Protein AF-A0A7S2YMH2-F1 (afdb_monomer)

Nearest PDB structures (foldseek):
  1kt0-assembly1_A  TM=9.281E-01  e=4.402E-05  Homo sapiens
  8ffv-assembly1_D  TM=9.220E-01  e=4.178E-05  Homo sapiens
  1qz2-assembly1_C  TM=9.582E-01  e=8.687E-05  Homo sapiens
  1kt1-assembly1_A  TM=9.348E-01  e=9.153E-05  Saimiri boliviensis
  1p5q-assembly1_A  TM=9.425E-01  e=2.226E-04  Homo sapiens

Structure (mmCIF, N/CA/C/O backbone):
data_AF-A0A7S2YMH2-F1
#
_entry.id   AF-A0A7S2YMH2-F1
#
loop_
_atom_site.group_PDB
_atom_site.id
_atom_site.type_symbol
_atom_site.label_atom_id
_atom_site.label_alt_id
_atom_site.label_comp_id
_atom_site.label_asym_id
_atom_site.label_entity_id
_atom_site.label_seq_id
_atom_site.pdbx_PDB_ins_code
_atom_site.Cartn_x
_atom_site.Cartn_y
_atom_site.Cartn_z
_atom_site.occupancy
_atom_site.B_iso_or_equiv
_atom_site.auth_seq_id
_atom_site.auth_comp_id
_atom_site.auth_asym_id
_atom_site.auth_atom_id
_atom_site.pdbx_PDB_model_num
ATOM 1 N N . GLU A 1 1 ? -37.773 12.794 14.571 1.00 39.22 1 GLU A N 1
ATOM 2 C CA . GLU A 1 1 ? -36.734 12.018 13.864 1.00 39.22 1 GLU A CA 1
ATOM 3 C C . GLU A 1 1 ? -36.970 12.063 12.357 1.00 39.22 1 GLU A C 1
ATOM 5 O O . GLU A 1 1 ? -38.113 11.928 11.954 1.00 39.22 1 GLU A O 1
ATOM 10 N N . ALA A 1 2 ? -35.929 12.288 11.548 1.00 34.06 2 ALA A N 1
ATOM 11 C CA . ALA A 1 2 ? -35.888 11.974 10.101 1.00 34.06 2 ALA A CA 1
ATOM 12 C C . ALA A 1 2 ? -34.458 12.126 9.517 1.00 34.06 2 ALA A C 1
ATOM 14 O O . ALA A 1 2 ? -34.270 12.289 8.315 1.00 34.06 2 ALA A O 1
ATOM 15 N N . LYS A 1 3 ? -33.424 12.114 10.373 1.00 37.94 3 LYS A N 1
ATOM 16 C CA . LYS A 1 3 ? -32.010 12.089 9.977 1.00 37.94 3 LYS A CA 1
ATOM 17 C C . LYS A 1 3 ? -31.570 10.629 9.979 1.00 37.94 3 LYS A C 1
ATOM 19 O O . LYS A 1 3 ? -31.139 10.180 11.028 1.00 37.94 3 LYS A O 1
ATOM 24 N N . GLN A 1 4 ? -31.752 9.913 8.869 1.00 36.50 4 GLN A N 1
ATOM 25 C CA . GLN A 1 4 ? -31.071 8.649 8.502 1.00 36.50 4 GLN A CA 1
ATOM 26 C C . GLN A 1 4 ? -31.908 7.928 7.434 1.00 36.50 4 GLN A C 1
ATOM 28 O O . GLN A 1 4 ? -32.604 6.965 7.722 1.00 36.50 4 GLN A O 1
ATOM 33 N N . ALA A 1 5 ? -31.902 8.428 6.198 1.00 38.91 5 ALA A N 1
ATOM 34 C CA . ALA A 1 5 ? -32.434 7.669 5.056 1.00 38.91 5 ALA A CA 1
ATOM 35 C C . ALA A 1 5 ? -31.855 8.116 3.698 1.00 38.91 5 ALA A C 1
ATOM 37 O O . ALA A 1 5 ? -32.430 7.829 2.654 1.00 38.91 5 ALA A O 1
ATOM 38 N N . GLN A 1 6 ? -30.738 8.855 3.684 1.00 35.59 6 GLN A N 1
ATOM 39 C CA . GLN A 1 6 ? -30.158 9.417 2.452 1.00 35.59 6 GLN A CA 1
ATOM 40 C C . GLN A 1 6 ? -28.643 9.180 2.324 1.00 35.59 6 GLN A C 1
ATOM 42 O O . GLN A 1 6 ? -27.959 9.949 1.662 1.00 35.59 6 GLN A O 1
ATOM 47 N N . ALA A 1 7 ? -28.100 8.126 2.943 1.00 42.72 7 ALA A N 1
ATOM 48 C 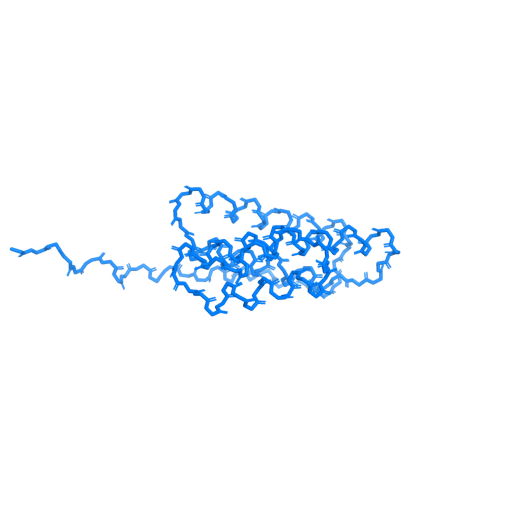CA . ALA A 1 7 ? -26.669 7.799 2.840 1.00 42.72 7 ALA A CA 1
ATOM 49 C C . ALA A 1 7 ? -26.356 6.588 1.935 1.00 42.72 7 ALA A C 1
ATOM 51 O O . ALA A 1 7 ? -25.191 6.261 1.748 1.00 42.72 7 ALA A O 1
ATOM 52 N N . GLU A 1 8 ? -27.361 5.932 1.341 1.00 39.16 8 GLU A N 1
ATOM 53 C CA . GLU A 1 8 ? -27.175 4.641 0.646 1.00 39.16 8 GLU A CA 1
ATOM 54 C C . GLU A 1 8 ? -27.439 4.677 -0.868 1.00 39.16 8 GLU A C 1
ATOM 56 O O . GLU A 1 8 ? -27.594 3.642 -1.510 1.00 39.16 8 GLU A O 1
ATOM 61 N N . LYS A 1 9 ? -27.449 5.862 -1.486 1.00 43.56 9 LYS A N 1
ATOM 62 C CA . LYS A 1 9 ? -27.489 5.993 -2.952 1.00 43.56 9 LYS A CA 1
ATOM 63 C C . LYS A 1 9 ? -26.439 6.975 -3.452 1.00 43.56 9 LYS A C 1
ATOM 65 O O . LYS A 1 9 ? -26.749 8.061 -3.919 1.00 43.56 9 LYS A O 1
ATOM 70 N N . ALA A 1 10 ? -25.191 6.544 -3.371 1.00 41.31 10 ALA A N 1
ATOM 71 C CA . ALA A 1 10 ? -24.142 6.979 -4.282 1.00 41.31 10 ALA A CA 1
ATOM 72 C C . ALA A 1 10 ? -23.336 5.738 -4.678 1.00 41.31 10 ALA A C 1
ATOM 74 O O . ALA A 1 10 ? -22.147 5.612 -4.404 1.00 41.31 10 ALA A O 1
ATOM 75 N N . GLY A 1 11 ? -24.036 4.776 -5.287 1.00 42.66 11 GLY A N 1
ATOM 76 C CA . GLY A 1 11 ? -23.405 3.927 -6.283 1.00 42.66 11 GLY A CA 1
ATOM 77 C C . GLY A 1 11 ? -23.076 4.832 -7.458 1.00 42.66 11 GLY A C 1
ATOM 78 O O . GLY A 1 11 ? -23.913 5.020 -8.330 1.00 42.66 11 GLY A O 1
ATOM 79 N N . ASN A 1 12 ? -21.908 5.461 -7.406 1.00 43.88 12 ASN A N 1
ATOM 80 C CA . ASN A 1 12 ? -21.309 6.079 -8.569 1.00 43.88 12 ASN A CA 1
ATOM 81 C C . ASN A 1 12 ? -20.011 5.330 -8.804 1.00 43.88 12 ASN A C 1
ATOM 83 O O . ASN A 1 12 ? -18.996 5.620 -8.179 1.00 43.88 12 ASN A O 1
ATOM 87 N N . GLU A 1 13 ? -20.179 4.278 -9.601 1.00 39.19 13 GLU A N 1
ATOM 88 C CA . GLU A 1 13 ? -19.229 3.834 -10.607 1.00 39.19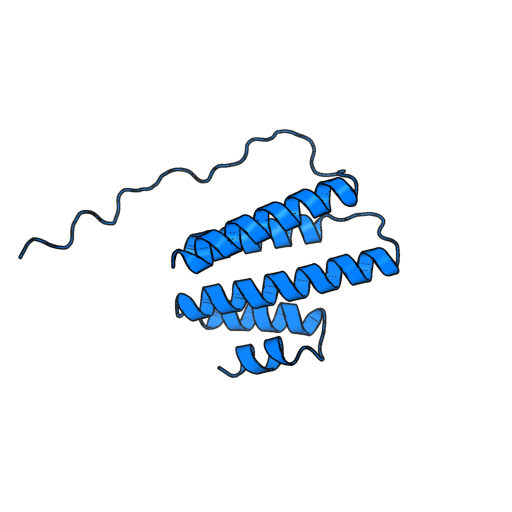 13 GLU A CA 1
ATOM 89 C C . GLU A 1 13 ? -17.821 3.649 -10.047 1.00 39.19 13 GLU A C 1
ATOM 91 O O . GLU A 1 13 ? -17.032 4.584 -9.910 1.00 39.19 13 GLU A O 1
ATOM 96 N N . ASP A 1 14 ? -17.484 2.383 -9.783 1.00 41.38 14 ASP A N 1
ATOM 97 C CA . ASP A 1 14 ? -16.171 1.906 -10.181 1.00 41.38 14 ASP A CA 1
ATOM 98 C C . ASP A 1 14 ? -15.885 2.527 -11.551 1.00 41.38 14 ASP A C 1
ATOM 100 O O . ASP A 1 14 ? -16.398 2.071 -12.570 1.00 41.38 14 ASP A O 1
ATOM 104 N N . GLU A 1 15 ? -15.102 3.606 -11.569 1.00 41.69 15 GLU A N 1
ATOM 105 C CA . GLU A 1 15 ? -14.276 3.940 -12.711 1.00 41.69 15 GLU A CA 1
ATOM 106 C C . GLU A 1 15 ? -13.344 2.729 -12.858 1.00 41.69 15 GLU A C 1
ATOM 108 O O . GLU A 1 15 ? -12.204 2.673 -12.368 1.00 41.69 15 GLU A O 1
ATOM 113 N N . GLU A 1 16 ? -13.902 1.676 -13.458 1.00 43.69 16 GLU A N 1
ATOM 114 C CA . GLU A 1 16 ? -13.267 0.962 -14.534 1.00 43.69 16 GLU A CA 1
ATOM 115 C C . GLU A 1 16 ? -12.760 2.053 -15.464 1.00 43.69 16 GLU A C 1
ATOM 117 O O . GLU A 1 16 ? -13.452 2.538 -16.355 1.00 43.69 16 GLU A O 1
ATOM 122 N N . ASP A 1 17 ? -11.548 2.504 -15.155 1.00 45.50 17 ASP A N 1
ATOM 123 C CA . ASP A 1 17 ? -10.607 3.038 -16.114 1.00 45.50 17 ASP A CA 1
ATOM 124 C C . ASP A 1 17 ? -10.536 1.966 -17.207 1.00 45.50 17 ASP A C 1
ATOM 126 O O . ASP A 1 17 ? -9.749 1.020 -17.149 1.00 45.50 17 ASP A O 1
ATOM 130 N N . ASN A 1 18 ? -11.508 2.029 -18.122 1.00 43.88 18 ASN A N 1
ATOM 131 C CA . ASN A 1 18 ? -11.647 1.207 -19.310 1.00 43.88 18 ASN A CA 1
ATOM 132 C C . ASN A 1 18 ? -10.614 1.723 -20.309 1.00 43.88 18 ASN A C 1
ATOM 134 O O . ASN A 1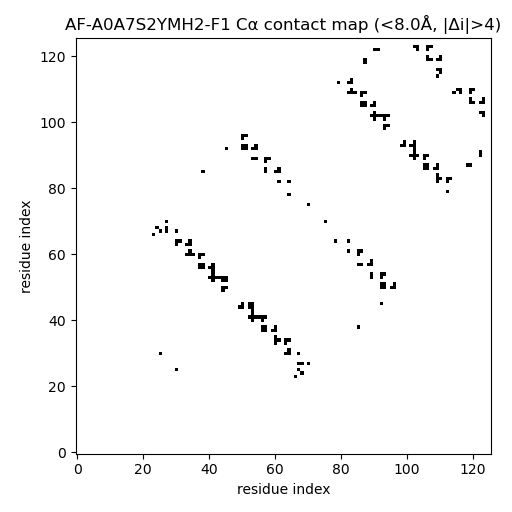 18 ? -10.923 2.136 -21.421 1.00 43.88 18 ASN A O 1
ATOM 138 N N . ASP A 1 19 ? -9.367 1.767 -19.857 1.00 42.66 19 ASP A N 1
ATOM 139 C CA . ASP A 1 19 ? -8.225 1.928 -20.712 1.00 42.66 19 ASP A CA 1
ATOM 140 C C . ASP A 1 19 ? -7.875 0.511 -21.158 1.00 42.66 19 ASP A C 1
ATOM 142 O O . ASP A 1 19 ? -7.059 -0.193 -20.554 1.00 42.66 19 ASP A O 1
ATOM 146 N N . ASP A 1 20 ? -8.543 0.074 -22.229 1.00 47.00 20 ASP A N 1
ATOM 147 C CA . ASP A 1 20 ? -8.120 -1.032 -23.095 1.00 47.00 20 ASP A CA 1
ATOM 148 C C . ASP A 1 20 ? -6.798 -0.666 -23.804 1.00 47.00 20 ASP A C 1
ATOM 150 O O . ASP A 1 20 ? -6.646 -0.699 -25.021 1.00 47.00 20 ASP A O 1
ATOM 154 N N . HIS A 1 21 ? -5.809 -0.257 -23.015 1.00 57.31 21 HIS A N 1
ATOM 155 C CA . HIS A 1 21 ? -4.410 -0.270 -23.373 1.00 57.31 21 HIS A CA 1
ATOM 156 C C . HIS A 1 21 ? -3.849 -1.534 -22.747 1.00 57.31 21 HIS A C 1
ATOM 158 O O . HIS A 1 21 ? -3.998 -1.758 -21.547 1.00 57.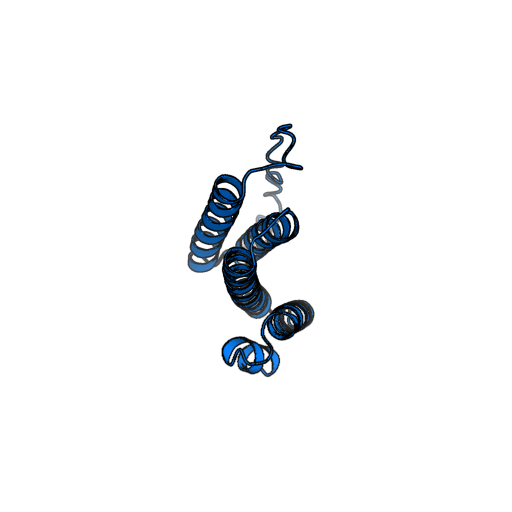31 21 HIS A O 1
ATOM 164 N N . ASP A 1 22 ? -3.193 -2.375 -23.539 1.00 57.56 22 ASP A N 1
ATOM 165 C CA . ASP A 1 22 ? -2.536 -3.591 -23.069 1.00 57.56 22 ASP A CA 1
ATOM 166 C C . ASP A 1 22 ? -1.478 -3.275 -21.982 1.00 57.56 22 ASP A C 1
ATOM 168 O O . ASP A 1 22 ? -0.280 -3.148 -22.235 1.00 57.56 22 ASP A O 1
ATOM 172 N N . THR A 1 23 ? -1.910 -3.133 -20.721 1.00 60.38 23 THR A N 1
ATOM 173 C CA . THR A 1 23 ? -1.047 -2.779 -19.580 1.00 60.38 23 THR A CA 1
ATOM 174 C C . THR A 1 23 ? -0.181 -3.953 -19.121 1.00 60.38 23 THR A C 1
ATOM 176 O O . THR A 1 23 ? 0.571 -3.847 -18.135 1.00 60.38 23 THR A O 1
ATOM 179 N N . ARG A 1 24 ? -0.255 -5.090 -19.831 1.00 64.25 24 ARG A N 1
ATOM 180 C CA . ARG A 1 24 ? 0.573 -6.272 -19.578 1.00 64.25 24 ARG A CA 1
ATOM 181 C C . ARG A 1 24 ? 2.054 -5.933 -19.729 1.00 64.25 24 ARG A C 1
ATOM 183 O O . ARG A 1 24 ? 2.852 -6.407 -18.926 1.00 64.25 24 ARG A O 1
ATOM 190 N N . ARG A 1 25 ? 2.424 -5.039 -20.657 1.00 66.44 25 ARG A N 1
ATOM 191 C CA . ARG A 1 25 ? 3.819 -4.623 -20.892 1.00 66.44 25 ARG A CA 1
ATOM 192 C C . ARG A 1 25 ? 3.996 -3.104 -20.893 1.00 66.44 25 ARG A C 1
ATOM 194 O O . ARG A 1 25 ? 4.281 -2.492 -21.915 1.00 66.44 25 ARG A O 1
ATOM 201 N N . LEU A 1 26 ? 3.877 -2.498 -19.712 1.00 79.00 26 LEU A N 1
ATOM 202 C CA . LEU A 1 26 ? 4.286 -1.108 -19.492 1.00 79.00 26 LEU A CA 1
ATOM 203 C C . LEU A 1 26 ? 5.757 -1.031 -19.046 1.00 79.00 26 LEU A C 1
ATOM 205 O O . LEU A 1 26 ? 6.144 -1.797 -18.156 1.00 79.00 26 LEU A O 1
ATOM 209 N N . PRO A 1 27 ? 6.556 -0.084 -19.581 1.00 84.81 27 PRO A N 1
ATOM 210 C CA . PRO A 1 27 ? 7.906 0.191 -19.089 1.00 84.81 27 PRO A CA 1
ATOM 211 C C . PRO A 1 27 ? 7.912 0.540 -17.594 1.00 84.81 27 PRO A C 1
ATOM 213 O O . PRO A 1 27 ? 6.975 1.195 -17.125 1.00 84.81 27 PRO A O 1
ATOM 216 N N . LYS A 1 28 ? 8.991 0.192 -16.863 1.00 85.62 28 LYS A N 1
ATOM 217 C CA . LYS A 1 28 ? 9.143 0.478 -15.416 1.00 85.62 28 LYS A CA 1
ATOM 218 C C . LYS A 1 28 ? 8.743 1.915 -15.086 1.00 85.62 28 LYS A C 1
ATOM 220 O O . LYS A 1 28 ? 7.894 2.126 -14.229 1.00 85.62 28 LYS A O 1
ATOM 225 N N . LYS A 1 29 ? 9.305 2.892 -15.807 1.00 86.81 29 LYS A N 1
ATOM 226 C CA . LYS A 1 29 ? 9.051 4.320 -15.573 1.00 86.81 29 LYS A CA 1
ATOM 227 C C . LYS A 1 29 ? 7.558 4.655 -15.623 1.00 86.81 29 LYS A C 1
ATOM 229 O O . LYS A 1 29 ? 7.027 5.170 -14.649 1.00 86.81 29 LYS A O 1
ATOM 234 N N . ARG A 1 30 ? 6.866 4.281 -16.706 1.00 87.31 30 ARG A N 1
ATOM 235 C CA . ARG A 1 30 ? 5.423 4.530 -16.863 1.00 87.31 30 ARG A CA 1
ATOM 236 C C . ARG A 1 30 ? 4.596 3.825 -15.794 1.00 87.31 30 ARG A C 1
ATOM 238 O O . ARG A 1 30 ? 3.673 4.407 -15.237 1.00 87.31 30 ARG A O 1
ATOM 245 N N . ARG A 1 31 ? 4.932 2.572 -15.483 1.00 88.31 31 ARG A N 1
ATOM 246 C CA . ARG A 1 31 ? 4.230 1.805 -14.451 1.00 88.31 31 ARG A CA 1
ATOM 247 C C . ARG A 1 31 ? 4.426 2.427 -13.065 1.00 88.31 31 ARG A C 1
ATOM 249 O O . ARG A 1 31 ? 3.469 2.503 -12.304 1.00 88.31 31 ARG A O 1
ATOM 256 N N . MET A 1 32 ? 5.628 2.914 -12.761 1.00 88.94 32 MET A N 1
ATOM 257 C CA . MET A 1 32 ? 5.926 3.600 -11.506 1.00 88.94 32 MET A CA 1
ATOM 258 C C . MET A 1 32 ? 5.199 4.946 -11.400 1.00 88.94 32 MET A C 1
ATOM 260 O O . MET A 1 32 ? 4.670 5.249 -10.337 1.00 88.94 32 MET A O 1
ATOM 264 N N . GLU A 1 33 ? 5.078 5.708 -12.492 1.00 90.12 33 GLU A N 1
ATOM 265 C CA . GLU A 1 33 ? 4.252 6.928 -12.525 1.00 90.12 33 GLU A CA 1
ATOM 266 C C . GLU A 1 33 ? 2.790 6.625 -12.150 1.00 90.12 33 GLU A C 1
ATOM 268 O O . GLU A 1 33 ? 2.207 7.325 -11.325 1.00 90.12 33 GLU A O 1
ATOM 273 N N . ILE A 1 34 ? 2.213 5.536 -12.673 1.00 90.69 34 ILE A N 1
ATOM 274 C CA . ILE A 1 34 ? 0.845 5.107 -12.329 1.00 90.69 34 ILE A CA 1
ATOM 275 C C . ILE A 1 34 ? 0.739 4.714 -10.849 1.00 90.69 34 ILE A C 1
ATOM 277 O O . ILE A 1 34 ? -0.234 5.065 -10.179 1.00 90.69 34 ILE A O 1
ATOM 281 N N . VAL A 1 35 ? 1.732 3.991 -10.322 1.00 92.38 35 VAL A N 1
ATOM 282 C CA . VAL A 1 35 ? 1.790 3.625 -8.897 1.00 92.38 35 VAL A CA 1
ATOM 283 C C . VAL A 1 35 ? 1.835 4.878 -8.023 1.00 92.38 35 VAL A C 1
ATOM 285 O O . VAL A 1 35 ? 1.094 4.963 -7.043 1.00 92.38 35 VAL A O 1
ATOM 288 N N . MET A 1 36 ? 2.680 5.851 -8.374 1.00 92.50 36 MET A N 1
ATOM 289 C CA . MET A 1 36 ? 2.804 7.109 -7.637 1.00 92.50 36 MET A CA 1
ATOM 290 C C . MET A 1 36 ? 1.509 7.917 -7.691 1.00 92.50 36 MET A C 1
ATOM 292 O O . MET A 1 36 ? 1.020 8.305 -6.635 1.00 92.50 36 MET A O 1
ATOM 296 N N . LYS A 1 37 ? 0.894 8.059 -8.869 1.00 93.56 37 LYS A N 1
ATOM 297 C CA . LYS A 1 37 ? -0.382 8.767 -9.024 1.00 93.56 37 LYS A CA 1
ATOM 298 C C . LYS A 1 37 ? -1.482 8.157 -8.148 1.00 93.56 37 LYS A C 1
ATOM 300 O O . LYS A 1 37 ? -2.117 8.863 -7.374 1.00 93.56 37 LYS A O 1
ATOM 305 N N . ASN A 1 38 ? -1.650 6.831 -8.183 1.00 92.56 38 ASN A N 1
ATOM 306 C CA . ASN A 1 38 ? -2.636 6.149 -7.334 1.00 92.56 38 ASN A CA 1
ATOM 307 C C . ASN A 1 38 ? -2.330 6.311 -5.836 1.00 92.56 38 ASN A C 1
ATOM 309 O O . ASN A 1 38 ? -3.249 6.431 -5.029 1.00 92.56 38 ASN A O 1
ATOM 313 N N . LYS A 1 39 ? -1.048 6.311 -5.446 1.00 92.75 39 LYS A N 1
ATOM 314 C CA . LYS A 1 39 ? -0.629 6.563 -4.060 1.00 92.75 39 LYS A CA 1
ATOM 315 C C . LYS A 1 39 ? -0.974 7.987 -3.621 1.00 92.75 39 LYS A C 1
ATOM 317 O O . LYS A 1 39 ? -1.418 8.171 -2.493 1.00 92.75 39 LYS A O 1
ATOM 322 N N . GLU A 1 40 ? -0.734 8.979 -4.470 1.00 94.94 40 GLU A N 1
ATOM 323 C CA . GLU A 1 40 ? -1.041 10.383 -4.188 1.00 94.94 40 GLU A CA 1
ATOM 324 C C . GLU A 1 40 ? -2.549 10.598 -4.061 1.00 94.94 40 GLU A C 1
ATOM 326 O O . GLU A 1 40 ? -2.993 11.116 -3.041 1.00 94.94 40 GLU A O 1
ATOM 331 N N . GLU A 1 41 ? -3.343 10.084 -5.003 1.00 93.81 41 GLU A N 1
ATOM 332 C CA . GLU A 1 41 ? -4.811 10.098 -4.920 1.00 93.81 41 GLU A CA 1
ATOM 333 C C . GLU A 1 41 ? -5.318 9.417 -3.639 1.00 93.81 41 GLU A C 1
ATOM 335 O O . GLU A 1 41 ? -6.191 9.940 -2.947 1.00 93.81 41 GLU A O 1
ATOM 340 N N . ALA A 1 42 ? -4.742 8.266 -3.275 1.00 93.06 42 ALA A N 1
ATOM 341 C CA . ALA A 1 42 ? -5.089 7.570 -2.041 1.00 93.06 42 ALA A CA 1
ATOM 342 C C . ALA A 1 42 ? -4.735 8.382 -0.784 1.00 93.06 42 ALA A C 1
ATOM 344 O O . ALA A 1 42 ? -5.475 8.336 0.199 1.00 93.06 42 ALA A O 1
ATOM 345 N N . ASN A 1 43 ? -3.621 9.122 -0.797 1.00 93.69 43 ASN A N 1
ATOM 346 C CA . ASN A 1 43 ? -3.236 9.991 0.313 1.00 93.69 43 ASN A CA 1
ATOM 347 C C . ASN A 1 43 ? -4.227 11.148 0.485 1.00 93.69 43 ASN A C 1
ATOM 349 O O . ASN A 1 43 ? -4.577 11.459 1.621 1.00 93.69 43 ASN A O 1
ATOM 353 N N . GLU A 1 44 ? -4.677 11.769 -0.607 1.00 95.88 44 GLU A N 1
ATOM 354 C CA . GLU A 1 44 ? -5.670 12.850 -0.548 1.00 95.88 44 GLU A CA 1
ATOM 355 C C . GLU A 1 44 ? -7.006 12.326 -0.009 1.00 95.88 44 GLU A C 1
ATOM 357 O O . GLU A 1 44 ? -7.501 12.829 0.997 1.00 95.88 44 GLU A O 1
ATOM 362 N N . LEU A 1 45 ? -7.499 11.202 -0.544 1.00 93.69 45 LEU A N 1
ATOM 363 C CA . LEU A 1 45 ? -8.703 10.537 -0.031 1.00 93.69 45 LEU A CA 1
ATOM 364 C C . LEU A 1 45 ? -8.582 10.167 1.453 1.00 93.69 45 LEU A C 1
ATOM 366 O O . LEU A 1 45 ? -9.551 10.268 2.205 1.00 93.69 45 LEU A O 1
ATOM 370 N N . PHE A 1 46 ? -7.397 9.738 1.895 1.00 92.94 46 PHE A N 1
ATOM 371 C CA . PHE A 1 46 ? -7.151 9.419 3.298 1.00 92.94 46 PHE A CA 1
ATOM 372 C C . PHE A 1 46 ? -7.216 10.669 4.189 1.00 92.94 46 PHE A C 1
ATOM 374 O O . PHE A 1 46 ? -7.771 10.603 5.288 1.00 92.94 46 PHE A O 1
ATOM 381 N N . LYS A 1 47 ? -6.658 11.800 3.736 1.00 94.12 47 LYS A N 1
ATOM 382 C CA . LYS A 1 47 ? -6.717 13.082 4.460 1.00 94.12 47 LYS A CA 1
ATOM 383 C C . LYS A 1 47 ? -8.148 13.601 4.573 1.00 94.12 47 LYS A C 1
ATOM 385 O O . LYS A 1 47 ? -8.518 14.080 5.640 1.00 94.12 47 LYS A O 1
ATOM 390 N N . ASP A 1 48 ? -8.952 13.404 3.532 1.00 94.19 48 ASP A N 1
ATOM 391 C CA . ASP A 1 48 ? -10.373 13.771 3.500 1.00 94.19 48 ASP A CA 1
ATOM 392 C C . ASP A 1 48 ? -11.257 12.856 4.372 1.00 94.19 48 ASP A C 1
ATOM 394 O O . ASP A 1 48 ? -12.474 13.024 4.443 1.00 94.19 48 ASP A O 1
ATOM 398 N N . GLY A 1 49 ? -10.663 11.867 5.050 1.00 92.75 49 GLY A N 1
ATOM 399 C CA . GLY A 1 49 ? -11.373 10.904 5.893 1.00 92.75 49 GLY A CA 1
ATOM 400 C C . GLY A 1 49 ? -12.064 9.794 5.103 1.00 92.75 49 GLY A C 1
ATOM 401 O O . GLY A 1 49 ? -12.743 8.948 5.685 1.00 92.75 49 GLY A O 1
ATOM 402 N N . ASN A 1 50 ? -11.872 9.747 3.784 1.00 94.56 50 ASN A N 1
ATOM 403 C CA . ASN A 1 50 ? -12.492 8.763 2.917 1.00 94.56 50 ASN A CA 1
ATOM 404 C C . ASN A 1 50 ? -11.664 7.467 2.824 1.00 94.56 50 ASN A C 1
ATOM 406 O O . ASN A 1 50 ? -11.132 7.083 1.776 1.00 94.56 50 ASN A O 1
ATOM 410 N N . TYR A 1 51 ? -11.551 6.772 3.957 1.00 93.12 51 TYR A N 1
ATOM 411 C CA . TYR A 1 51 ? -10.647 5.629 4.133 1.00 93.12 51 TYR A CA 1
ATOM 412 C C . TYR A 1 51 ? -10.959 4.434 3.223 1.00 93.12 51 TYR A C 1
ATOM 414 O O . TYR A 1 51 ? -10.042 3.725 2.808 1.00 93.12 51 TYR A O 1
ATOM 422 N N . LYS A 1 52 ? -12.233 4.223 2.866 1.00 92.94 52 LYS A N 1
ATOM 423 C CA . LYS A 1 52 ? -12.654 3.121 1.986 1.00 92.94 52 LYS A CA 1
ATOM 424 C C . LYS A 1 52 ? -12.111 3.293 0.569 1.00 92.94 52 LYS A C 1
ATOM 426 O O . LYS A 1 52 ? -11.546 2.358 0.003 1.00 92.94 52 LYS A O 1
ATOM 431 N N . PHE A 1 53 ? -12.242 4.494 0.013 1.00 92.25 53 PHE A N 1
ATOM 432 C CA . PHE A 1 53 ? -11.740 4.793 -1.327 1.00 92.25 53 PHE A CA 1
ATOM 433 C C . PHE A 1 53 ? -10.213 4.910 -1.332 1.00 92.25 53 PHE A C 1
ATOM 435 O O . PHE A 1 53 ? -9.574 4.437 -2.272 1.00 92.25 53 PHE A O 1
ATOM 442 N N . ALA A 1 54 ? -9.614 5.432 -0.254 1.00 92.62 54 ALA A N 1
ATOM 443 C CA . ALA A 1 54 ? -8.164 5.401 -0.071 1.00 92.62 54 ALA A CA 1
ATOM 444 C C . ALA A 1 54 ? -7.623 3.959 -0.121 1.00 92.62 54 ALA A C 1
ATOM 446 O O . ALA A 1 54 ? -6.699 3.670 -0.881 1.00 92.62 54 ALA A O 1
ATOM 447 N N . ALA A 1 55 ? -8.243 3.028 0.615 1.00 92.94 55 ALA A N 1
ATOM 448 C CA . ALA A 1 55 ? -7.864 1.615 0.608 1.00 92.94 55 ALA A CA 1
ATOM 449 C C . ALA A 1 55 ? -7.974 0.978 -0.791 1.00 92.94 55 ALA A C 1
ATOM 451 O O . ALA A 1 55 ? -7.069 0.255 -1.220 1.00 92.94 55 ALA A O 1
ATOM 452 N N . ALA A 1 56 ? -9.037 1.289 -1.539 1.00 93.50 56 ALA A N 1
ATOM 453 C CA . ALA A 1 56 ? -9.204 0.814 -2.912 1.00 93.50 56 ALA A CA 1
ATOM 454 C C . ALA A 1 56 ? -8.078 1.315 -3.837 1.00 93.50 56 ALA A C 1
ATOM 456 O O . ALA A 1 56 ? -7.494 0.529 -4.586 1.00 93.50 56 ALA A O 1
ATOM 457 N N . ARG A 1 57 ? -7.708 2.599 -3.747 1.00 93.56 57 ARG A N 1
ATOM 458 C CA . ARG A 1 57 ? -6.624 3.191 -4.553 1.00 93.56 57 ARG A CA 1
ATOM 459 C C . ARG A 1 57 ? -5.245 2.638 -4.178 1.00 93.56 57 ARG A C 1
ATOM 461 O O . ARG A 1 57 ? -4.473 2.294 -5.073 1.00 93.56 57 ARG A O 1
ATOM 468 N N . TYR A 1 58 ? -4.953 2.434 -2.889 1.00 93.50 58 TYR A N 1
ATOM 469 C CA . TYR A 1 58 ? -3.726 1.738 -2.470 1.00 93.50 58 TYR A CA 1
ATOM 470 C C . TYR A 1 58 ? -3.660 0.302 -3.004 1.00 93.50 58 TYR A C 1
ATOM 472 O O . TYR A 1 58 ? -2.602 -0.140 -3.452 1.00 93.50 58 TYR A O 1
ATOM 480 N N . THR A 1 59 ? -4.789 -0.410 -3.013 1.00 92.75 59 THR A N 1
ATOM 481 C CA . THR A 1 59 ? -4.872 -1.771 -3.562 1.00 92.75 59 THR A CA 1
ATOM 482 C C . THR A 1 59 ? -4.620 -1.778 -5.072 1.00 92.75 59 THR A C 1
ATOM 484 O O . THR A 1 59 ? -3.844 -2.602 -5.559 1.00 92.75 59 THR A O 1
ATOM 487 N N . LYS A 1 60 ? -5.183 -0.812 -5.819 1.00 92.88 60 LYS A N 1
ATOM 488 C CA . LYS A 1 60 ? -4.874 -0.620 -7.249 1.00 92.88 60 LYS A CA 1
ATOM 489 C C . LYS A 1 60 ? -3.373 -0.378 -7.462 1.00 92.88 60 LYS A C 1
ATOM 491 O O . LYS A 1 60 ? -2.758 -1.057 -8.287 1.00 92.88 60 LYS A O 1
ATOM 496 N N . ALA A 1 61 ? -2.753 0.507 -6.675 1.00 92.38 61 ALA A N 1
ATOM 497 C CA . ALA A 1 61 ? -1.312 0.770 -6.741 1.00 92.38 61 ALA A CA 1
ATOM 498 C C . ALA A 1 61 ? -0.470 -0.501 -6.497 1.00 92.38 61 ALA A C 1
ATOM 500 O O . ALA A 1 61 ? 0.450 -0.790 -7.264 1.00 92.38 61 ALA A O 1
ATOM 501 N N . LEU A 1 62 ?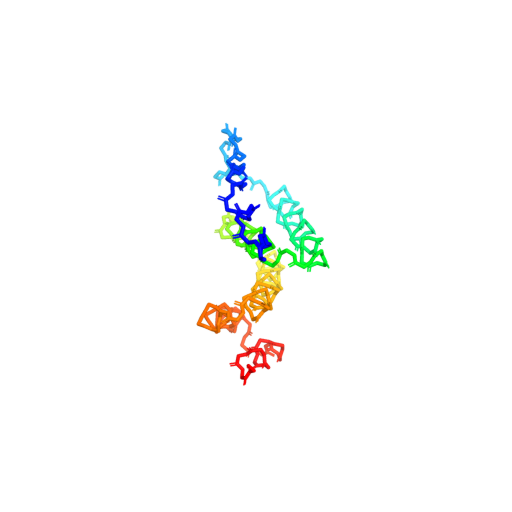 -0.819 -1.306 -5.486 1.00 92.00 62 LEU A N 1
ATOM 502 C CA . LEU A 1 62 ? -0.175 -2.599 -5.217 1.00 92.00 62 LEU A CA 1
ATOM 503 C C . LEU A 1 62 ? -0.329 -3.581 -6.387 1.00 92.00 62 LEU A C 1
ATOM 505 O O . LEU A 1 62 ? 0.633 -4.264 -6.746 1.00 92.00 62 LEU A O 1
ATOM 509 N N . GLY A 1 63 ? -1.497 -3.602 -7.031 1.00 90.44 63 GLY A N 1
ATOM 510 C CA . GLY A 1 63 ? -1.739 -4.385 -8.242 1.00 90.44 63 GLY A CA 1
ATOM 511 C C . GLY A 1 63 ? -0.800 -4.004 -9.390 1.00 90.44 63 GLY A C 1
ATOM 512 O O . GLY A 1 63 ? -0.257 -4.882 -10.061 1.00 90.44 63 GLY A O 1
ATOM 513 N N . HIS A 1 64 ? -0.526 -2.710 -9.590 1.00 89.31 64 HIS A N 1
ATOM 514 C CA . HIS A 1 64 ? 0.486 -2.269 -10.557 1.00 89.31 64 HIS A CA 1
ATOM 515 C C . HIS A 1 64 ? 1.902 -2.679 -10.134 1.00 89.31 64 HIS A C 1
ATOM 517 O O . HIS A 1 64 ? 2.676 -3.113 -10.988 1.00 89.31 64 HIS A O 1
ATOM 523 N N . CYS A 1 65 ? 2.220 -2.651 -8.836 1.00 87.75 65 CYS A N 1
ATOM 524 C CA . CYS A 1 65 ? 3.495 -3.146 -8.312 1.00 87.75 65 CYS A CA 1
ATOM 525 C C . CYS A 1 65 ? 3.718 -4.656 -8.517 1.00 87.75 65 CYS A C 1
ATOM 527 O O . CYS A 1 65 ? 4.862 -5.112 -8.552 1.00 87.75 65 CYS A O 1
ATOM 529 N N . GLY A 1 66 ? 2.655 -5.452 -8.645 1.00 85.88 66 GLY A N 1
ATOM 530 C CA . GLY A 1 66 ? 2.740 -6.882 -8.965 1.00 85.88 66 GLY A CA 1
ATOM 531 C C . GLY A 1 66 ? 3.034 -7.181 -10.439 1.00 85.88 66 GLY A C 1
ATOM 532 O O . GLY A 1 66 ? 3.412 -8.298 -10.768 1.00 85.88 66 GLY A O 1
ATOM 533 N N . LYS A 1 67 ? 2.875 -6.191 -11.324 1.00 86.62 67 LYS A N 1
ATOM 534 C CA . LYS A 1 67 ? 2.979 -6.348 -12.783 1.00 86.62 67 LYS A CA 1
ATOM 535 C C . LYS A 1 67 ? 4.296 -5.818 -13.369 1.00 86.62 67 LYS A C 1
ATOM 537 O O . LYS A 1 67 ? 4.425 -5.729 -14.590 1.00 86.62 67 LYS A O 1
ATOM 542 N N . PHE A 1 68 ? 5.246 -5.391 -12.536 1.00 84.69 68 PHE A N 1
ATOM 543 C CA . PHE A 1 68 ? 6.589 -5.086 -13.026 1.00 84.69 68 PHE A CA 1
ATOM 544 C C . PHE A 1 68 ? 7.247 -6.371 -13.542 1.00 84.69 68 PHE A C 1
ATOM 546 O O . PHE A 1 68 ? 7.170 -7.411 -12.894 1.00 84.69 68 PHE A O 1
ATOM 553 N N . ILE A 1 69 ? 7.869 -6.280 -14.713 1.00 78.75 69 ILE A N 1
ATOM 554 C CA . ILE A 1 69 ? 8.604 -7.364 -15.369 1.00 78.75 69 ILE A CA 1
ATOM 555 C C . ILE A 1 69 ? 10.038 -6.895 -15.603 1.00 78.75 69 ILE A C 1
ATOM 557 O O . ILE A 1 69 ? 10.252 -5.690 -15.747 1.00 78.75 69 ILE A O 1
ATOM 561 N N . ASP A 1 70 ? 10.986 -7.833 -15.633 1.00 78.50 70 ASP A N 1
ATOM 562 C CA . ASP A 1 70 ? 12.389 -7.583 -15.994 1.00 78.50 70 ASP A CA 1
ATOM 56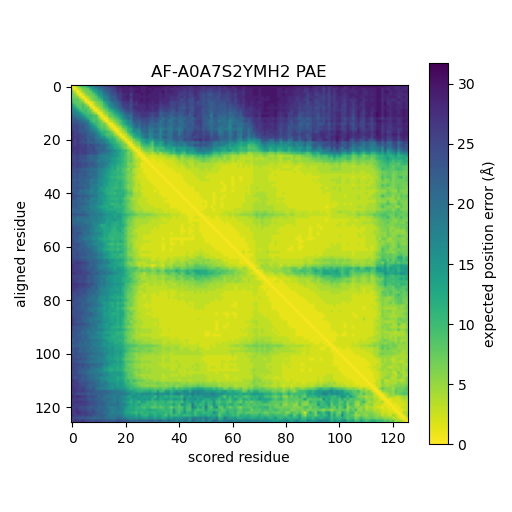3 C C . ASP A 1 70 ? 13.039 -6.432 -15.195 1.00 78.50 70 ASP A C 1
ATOM 565 O O . ASP A 1 70 ? 13.566 -5.473 -15.759 1.00 78.50 70 ASP A O 1
ATOM 569 N N . LEU A 1 71 ? 12.968 -6.504 -13.860 1.00 82.69 71 LEU A N 1
ATOM 570 C CA . LEU A 1 71 ? 13.589 -5.522 -12.965 1.00 82.69 71 LEU A CA 1
ATOM 571 C C . LEU A 1 71 ? 15.059 -5.866 -12.703 1.00 82.69 71 LEU A C 1
ATOM 573 O O . LEU A 1 71 ? 15.399 -7.022 -12.450 1.0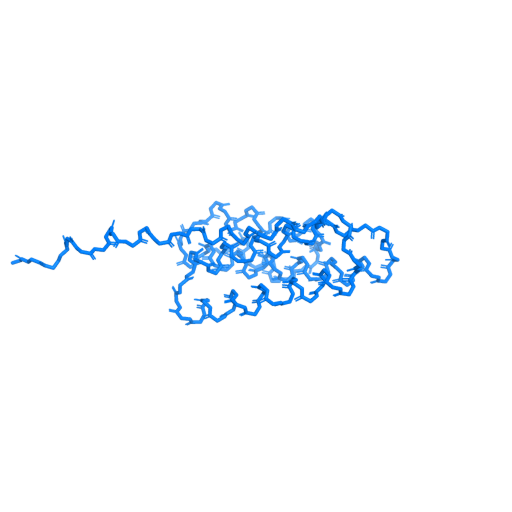0 82.69 71 LEU A O 1
ATOM 577 N N . SER A 1 72 ? 15.922 -4.848 -12.710 1.00 87.44 72 SER A N 1
ATOM 578 C CA . SER A 1 72 ? 17.271 -4.973 -12.153 1.00 87.44 72 SER A CA 1
ATOM 579 C C . SER A 1 72 ? 17.212 -5.133 -10.621 1.00 87.44 72 SER A C 1
ATOM 581 O O . SER A 1 72 ? 16.183 -4.812 -10.020 1.00 87.44 72 SER A O 1
ATOM 583 N N . PRO A 1 73 ? 18.279 -5.614 -9.957 1.00 86.00 73 PRO A N 1
ATOM 584 C CA . PRO A 1 73 ? 18.315 -5.719 -8.496 1.00 86.00 73 PRO A CA 1
ATOM 585 C C . PRO A 1 73 ? 17.999 -4.392 -7.784 1.00 86.00 73 PRO A C 1
ATOM 587 O O . PRO A 1 73 ? 17.176 -4.379 -6.870 1.00 86.00 73 PRO A O 1
ATOM 590 N N . ASP A 1 74 ? 18.567 -3.277 -8.254 1.00 85.50 74 ASP A N 1
ATOM 591 C CA . ASP A 1 74 ? 18.288 -1.935 -7.726 1.00 85.50 74 ASP A CA 1
ATOM 592 C C . ASP A 1 74 ? 16.816 -1.533 -7.925 1.00 85.50 74 ASP A C 1
ATOM 594 O O . ASP A 1 74 ? 16.151 -1.034 -7.014 1.00 85.50 74 ASP A O 1
ATOM 598 N N . ASP A 1 75 ? 16.256 -1.814 -9.106 1.00 86.69 75 ASP A N 1
ATOM 599 C CA . ASP A 1 75 ? 14.851 -1.517 -9.397 1.00 86.69 75 ASP A CA 1
ATOM 600 C C . ASP A 1 75 ? 13.891 -2.381 -8.567 1.00 86.69 75 ASP A C 1
ATOM 602 O O . ASP A 1 75 ? 12.797 -1.940 -8.202 1.00 86.69 75 ASP A O 1
ATOM 606 N N . GLN A 1 76 ? 14.284 -3.621 -8.278 1.00 87.12 76 GLN A N 1
ATOM 607 C CA . GLN A 1 76 ? 13.532 -4.542 -7.440 1.00 87.12 76 GLN A CA 1
ATOM 608 C C . GLN A 1 76 ? 13.477 -4.043 -5.994 1.00 87.12 76 GLN A C 1
ATOM 610 O O . GLN A 1 76 ? 12.415 -4.131 -5.369 1.00 87.12 76 GLN A O 1
ATOM 615 N N . GLU A 1 77 ? 14.573 -3.490 -5.473 1.00 88.31 77 GLU A N 1
ATOM 616 C CA . GLU A 1 77 ? 14.603 -2.864 -4.150 1.00 88.31 77 GLU A CA 1
ATOM 617 C C . GLU A 1 77 ? 13.668 -1.647 -4.095 1.00 88.31 77 GLU A C 1
ATOM 619 O O . GLU A 1 77 ? 12.817 -1.564 -3.206 1.00 88.31 77 GLU A O 1
ATOM 624 N N . GLU A 1 78 ? 13.724 -0.768 -5.101 1.00 89.06 78 GLU A N 1
ATOM 625 C CA . GLU A 1 78 ? 12.847 0.406 -5.209 1.00 89.06 78 GLU A CA 1
ATOM 626 C C . GLU A 1 78 ? 11.358 0.009 -5.225 1.00 89.06 78 GLU A C 1
ATOM 628 O O . GLU A 1 78 ? 10.543 0.531 -4.455 1.00 89.06 78 GLU A O 1
ATOM 633 N N . VAL A 1 79 ? 10.987 -0.967 -6.061 1.00 90.00 79 VAL A N 1
ATOM 634 C CA . VAL A 1 79 ? 9.608 -1.474 -6.142 1.00 90.00 79 VAL A CA 1
ATOM 635 C C . VAL A 1 79 ? 9.185 -2.132 -4.827 1.00 90.00 79 VAL A C 1
ATOM 637 O O . VAL A 1 79 ? 8.035 -1.985 -4.403 1.00 90.00 79 VAL A O 1
ATOM 640 N N . THR A 1 80 ? 10.092 -2.834 -4.149 1.00 89.69 80 THR A N 1
ATOM 641 C CA . THR A 1 80 ? 9.815 -3.476 -2.856 1.00 89.69 80 THR A CA 1
ATOM 642 C C . THR A 1 80 ? 9.585 -2.436 -1.761 1.00 89.69 80 THR A C 1
ATOM 644 O O . THR A 1 80 ? 8.587 -2.520 -1.043 1.00 89.69 80 THR A O 1
ATOM 647 N N . ALA A 1 81 ? 10.416 -1.394 -1.685 1.00 90.12 81 ALA A N 1
ATOM 648 C CA . ALA A 1 81 ? 10.227 -0.272 -0.764 1.00 90.12 81 ALA A CA 1
ATOM 649 C C . ALA A 1 81 ? 8.888 0.452 -1.004 1.00 90.12 81 ALA A C 1
ATOM 651 O O . ALA A 1 81 ? 8.176 0.814 -0.055 1.00 90.12 81 ALA A O 1
ATOM 652 N N . MET A 1 82 ? 8.494 0.601 -2.273 1.00 92.38 82 MET A N 1
ATOM 653 C CA . MET A 1 82 ? 7.185 1.139 -2.643 1.00 92.38 82 MET A CA 1
ATOM 654 C C . MET A 1 82 ? 6.037 0.236 -2.181 1.00 92.38 82 MET A C 1
ATOM 656 O O . MET A 1 82 ? 5.098 0.733 -1.558 1.00 92.38 82 MET A O 1
ATOM 660 N N . LYS A 1 83 ? 6.116 -1.084 -2.400 1.00 92.38 83 LYS A N 1
ATOM 661 C CA . LYS A 1 83 ? 5.111 -2.047 -1.907 1.00 92.38 83 LYS A CA 1
ATOM 662 C C . LYS A 1 83 ? 4.961 -1.992 -0.387 1.00 92.38 83 LYS A C 1
ATOM 664 O O . LYS A 1 83 ? 3.839 -1.931 0.106 1.00 92.38 83 LYS A O 1
ATOM 669 N N . VAL A 1 84 ? 6.070 -1.947 0.353 1.00 91.94 84 VAL A N 1
ATOM 670 C CA . VAL A 1 84 ? 6.055 -1.818 1.820 1.00 91.94 84 VAL A CA 1
ATOM 671 C C . VAL A 1 84 ? 5.335 -0.536 2.242 1.00 91.94 84 VAL A C 1
ATOM 673 O O . VAL A 1 84 ? 4.460 -0.574 3.104 1.00 91.94 84 VAL A O 1
ATOM 676 N N . THR A 1 85 ? 5.642 0.593 1.600 1.00 92.31 85 THR A N 1
ATOM 677 C CA . THR A 1 85 ? 4.986 1.879 1.889 1.00 92.31 85 THR A CA 1
ATOM 678 C C . THR A 1 85 ? 3.477 1.825 1.638 1.00 92.31 85 THR A C 1
ATOM 680 O O . THR A 1 85 ? 2.695 2.296 2.465 1.00 92.31 85 THR A O 1
ATOM 683 N N . LEU A 1 86 ? 3.059 1.236 0.515 1.00 94.31 86 LEU A N 1
ATOM 684 C CA . LEU A 1 86 ? 1.647 1.087 0.161 1.00 94.31 86 LEU A CA 1
ATOM 685 C C . LEU A 1 86 ? 0.909 0.176 1.145 1.00 94.31 86 LEU A C 1
ATOM 687 O O . LEU A 1 86 ? -0.151 0.561 1.631 1.00 94.31 86 LEU A O 1
ATOM 691 N N . ASN A 1 87 ? 1.488 -0.976 1.497 1.00 92.94 87 ASN A N 1
ATOM 692 C CA . ASN A 1 87 ? 0.911 -1.890 2.483 1.00 92.94 87 ASN A CA 1
ATOM 693 C C . ASN A 1 87 ? 0.751 -1.211 3.847 1.00 92.94 87 ASN A C 1
ATOM 695 O O . ASN A 1 87 ? -0.308 -1.289 4.461 1.00 92.94 87 ASN A O 1
ATOM 699 N N . LEU A 1 88 ? 1.754 -0.461 4.308 1.00 92.31 88 LEU A N 1
ATOM 700 C CA . LEU A 1 88 ? 1.639 0.289 5.557 1.00 92.31 88 LEU A CA 1
ATOM 701 C C . LEU A 1 88 ? 0.444 1.253 5.523 1.00 92.31 88 LEU A C 1
ATOM 703 O O . LEU A 1 88 ? -0.367 1.259 6.452 1.00 92.31 88 LEU A O 1
ATOM 707 N N . ASN A 1 89 ? 0.324 2.075 4.481 1.00 93.25 89 ASN A N 1
ATOM 708 C CA . ASN A 1 89 ? -0.763 3.052 4.375 1.00 93.25 89 ASN A CA 1
ATOM 709 C C . ASN A 1 89 ? -2.140 2.393 4.203 1.00 93.25 89 ASN A C 1
ATOM 711 O O . ASN A 1 89 ? -3.131 2.875 4.758 1.00 93.25 89 ASN A O 1
ATOM 715 N N . LEU A 1 90 ? -2.197 1.265 3.499 1.00 93.88 90 LEU A N 1
ATOM 716 C CA . LEU A 1 90 ? -3.399 0.453 3.371 1.00 93.88 90 LEU A CA 1
ATOM 717 C C . LEU A 1 90 ? -3.817 -0.143 4.722 1.00 93.88 90 LEU A C 1
ATOM 719 O O . LEU A 1 90 ? -4.980 -0.021 5.099 1.00 93.88 90 LEU A O 1
ATOM 723 N N . ALA A 1 91 ? -2.875 -0.680 5.502 1.00 92.81 91 ALA A N 1
ATOM 724 C CA . ALA A 1 91 ? -3.145 -1.166 6.853 1.00 92.81 91 ALA A CA 1
ATOM 725 C C . ALA A 1 91 ? -3.701 -0.054 7.752 1.00 92.81 91 ALA A C 1
ATOM 727 O O . ALA A 1 91 ? -4.698 -0.259 8.432 1.00 92.81 91 ALA A O 1
ATOM 728 N N . LEU A 1 92 ? -3.130 1.155 7.684 1.00 91.94 92 LEU A N 1
ATOM 729 C CA . LEU A 1 92 ? -3.656 2.309 8.418 1.00 91.94 92 LEU A CA 1
ATOM 730 C C . LEU A 1 92 ? -5.087 2.668 7.984 1.00 91.94 92 LEU A C 1
ATOM 732 O O . LEU A 1 92 ? -5.913 3.010 8.827 1.00 91.94 92 LEU A O 1
ATOM 736 N N . SER A 1 93 ? -5.385 2.578 6.686 1.00 94.00 93 SER A N 1
ATOM 737 C CA . SER A 1 93 ? -6.735 2.800 6.149 1.00 94.00 93 SER A CA 1
ATOM 738 C C . SER A 1 93 ? -7.722 1.764 6.688 1.00 94.00 93 SER A C 1
ATOM 740 O O . SER A 1 93 ? -8.810 2.133 7.120 1.00 94.00 93 SER A O 1
ATOM 742 N N . TYR A 1 94 ? -7.329 0.489 6.747 1.00 93.69 94 TYR A N 1
ATOM 743 C CA . TYR A 1 94 ? -8.144 -0.567 7.351 1.00 93.69 94 TYR A CA 1
ATOM 744 C C . TYR A 1 94 ? -8.336 -0.389 8.857 1.00 93.69 94 TYR A C 1
ATOM 746 O O . TYR A 1 94 ? -9.468 -0.505 9.320 1.00 93.69 94 TYR A O 1
ATOM 754 N N . SER A 1 95 ? -7.296 -0.011 9.605 1.00 92.12 95 SER A N 1
ATOM 755 C CA . SER A 1 95 ? -7.422 0.318 11.031 1.00 92.12 95 SER A CA 1
ATOM 756 C C . SER A 1 95 ? -8.387 1.484 11.266 1.00 92.12 95 SER A C 1
ATOM 758 O O . SER A 1 95 ? -9.170 1.456 12.208 1.00 92.12 95 SER A O 1
ATOM 760 N N . LYS A 1 96 ? -8.385 2.507 10.397 1.00 92.38 96 LYS A N 1
ATOM 761 C CA . LYS A 1 96 ? -9.340 3.629 10.472 1.00 92.38 96 LYS A CA 1
ATOM 762 C C . LYS A 1 96 ? -10.785 3.231 10.168 1.00 92.38 96 LYS A C 1
ATOM 764 O O . LYS A 1 96 ? -11.694 3.928 10.602 1.00 92.38 96 LYS A O 1
ATOM 769 N N . MET A 1 97 ? -10.987 2.132 9.447 1.00 91.94 97 MET A N 1
ATOM 770 C CA . MET A 1 97 ? -12.298 1.529 9.196 1.00 91.94 97 MET A CA 1
ATOM 771 C C . MET A 1 97 ? -12.650 0.429 10.207 1.00 91.94 97 MET A C 1
ATOM 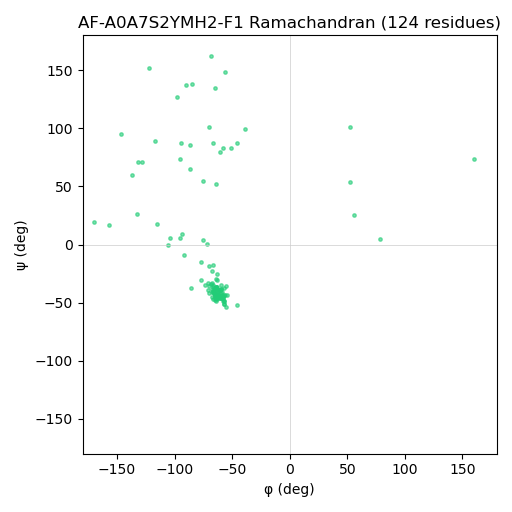773 O O . MET A 1 97 ? -13.602 -0.308 9.973 1.00 91.94 97 MET A O 1
ATOM 777 N N . GLU A 1 98 ? -11.859 0.269 11.276 1.00 92.25 98 GLU A N 1
ATOM 778 C CA . GLU A 1 98 ? -12.018 -0.786 12.290 1.00 92.25 98 GLU A CA 1
ATOM 779 C C . GLU A 1 98 ? -12.009 -2.211 11.700 1.00 92.25 98 GLU A C 1
ATOM 781 O O . GLU A 1 98 ? -12.539 -3.159 12.275 1.00 92.25 98 GLU A O 1
ATOM 786 N N . ASN A 1 99 ? -11.374 -2.380 10.536 1.00 91.88 99 ASN A N 1
ATOM 787 C CA . ASN A 1 99 ? -11.225 -3.665 9.864 1.00 91.88 99 ASN A CA 1
ATOM 788 C C . ASN A 1 99 ? -9.872 -4.294 10.222 1.00 91.88 99 ASN A C 1
ATOM 790 O O . ASN A 1 99 ? -8.922 -4.297 9.432 1.00 91.88 99 ASN A O 1
ATOM 794 N N . TRP A 1 100 ? -9.786 -4.794 11.451 1.00 90.25 100 TRP A N 1
ATOM 795 C CA . TRP A 1 100 ? -8.549 -5.299 12.050 1.00 90.25 100 TRP A CA 1
ATOM 796 C C . TRP A 1 100 ? -7.992 -6.532 11.327 1.00 90.25 100 TRP A C 1
ATOM 798 O O . TRP A 1 100 ? -6.782 -6.631 11.134 1.00 90.25 100 TRP A O 1
ATOM 808 N N . ASP A 1 101 ? -8.857 -7.427 10.840 1.00 91.75 101 ASP A N 1
ATOM 809 C CA . ASP A 1 101 ? -8.449 -8.612 10.076 1.00 91.75 101 ASP A CA 1
ATOM 810 C C . ASP A 1 101 ? -7.689 -8.249 8.797 1.00 91.75 101 ASP A C 1
ATOM 812 O O . ASP A 1 101 ? -6.637 -8.823 8.500 1.00 91.75 101 ASP A O 1
ATOM 816 N N . GLN A 1 102 ? -8.202 -7.283 8.028 1.00 90.81 102 GLN A N 1
ATOM 817 C CA . GLN A 1 102 ? -7.531 -6.825 6.810 1.00 90.81 102 GLN A CA 1
ATOM 818 C C . GLN A 1 102 ? -6.268 -6.027 7.135 1.00 90.81 102 GLN A C 1
ATOM 820 O O . GLN A 1 102 ? -5.244 -6.220 6.479 1.00 90.81 102 GLN A O 1
ATOM 825 N N . ALA A 1 103 ? -6.296 -5.191 8.178 1.00 90.12 103 ALA A N 1
ATOM 826 C CA . ALA A 1 103 ? -5.111 -4.463 8.624 1.00 90.12 103 ALA A CA 1
ATOM 827 C C . ALA A 1 103 ? -3.963 -5.422 8.989 1.00 90.12 103 ALA A C 1
ATOM 829 O O . ALA A 1 103 ? -2.831 -5.229 8.545 1.00 90.12 103 ALA A O 1
ATOM 830 N N . LEU A 1 104 ? -4.263 -6.501 9.719 1.00 90.31 104 LEU A N 1
ATOM 831 C CA . LEU A 1 104 ? -3.288 -7.514 10.114 1.00 90.31 104 LEU A CA 1
ATOM 832 C C . LEU A 1 104 ? -2.718 -8.273 8.912 1.00 90.31 104 LEU A C 1
ATOM 834 O O . LEU A 1 104 ? -1.504 -8.468 8.837 1.00 90.31 104 LEU A O 1
ATOM 838 N N . ARG A 1 105 ? -3.566 -8.664 7.951 1.00 92.12 105 ARG A N 1
ATOM 839 C CA . ARG A 1 105 ? -3.118 -9.311 6.705 1.00 92.12 105 ARG A CA 1
ATOM 840 C C . ARG A 1 105 ? -2.122 -8.436 5.953 1.00 92.12 105 ARG A C 1
ATOM 842 O O . ARG A 1 105 ? -1.015 -8.878 5.671 1.00 92.12 105 ARG A O 1
ATOM 849 N N . VAL A 1 106 ? -2.472 -7.174 5.728 1.00 91.25 106 VAL A N 1
ATOM 850 C CA . VAL A 1 106 ? -1.626 -6.243 4.973 1.00 91.25 106 VAL A CA 1
ATOM 851 C C . VAL A 1 106 ? -0.339 -5.887 5.736 1.00 91.25 106 VAL A C 1
ATOM 853 O O . VAL A 1 106 ? 0.723 -5.730 5.131 1.00 91.25 106 VAL A O 1
ATOM 856 N N . CYS A 1 107 ? -0.384 -5.807 7.070 1.00 88.94 107 CYS A N 1
ATOM 857 C CA . CYS A 1 107 ? 0.822 -5.682 7.893 1.00 88.94 107 CYS A CA 1
ATOM 858 C C . CYS A 1 107 ? 1.749 -6.896 7.742 1.00 88.94 107 CYS A C 1
ATOM 860 O O . CYS A 1 107 ? 2.963 -6.725 7.639 1.00 88.94 107 CYS A O 1
ATOM 862 N N . ASN A 1 108 ? 1.200 -8.112 7.694 1.00 90.00 108 ASN A N 1
ATOM 863 C CA . ASN A 1 108 ? 1.992 -9.317 7.454 1.00 90.00 108 ASN A CA 1
ATOM 864 C C . ASN A 1 108 ? 2.594 -9.329 6.043 1.00 90.00 108 ASN A C 1
ATOM 866 O O . ASN A 1 108 ? 3.763 -9.680 5.904 1.00 90.00 108 ASN A O 1
ATOM 870 N N . ASP A 1 109 ? 1.864 -8.864 5.028 1.00 89.81 109 ASP A N 1
ATOM 871 C CA . ASP A 1 109 ? 2.397 -8.717 3.668 1.00 89.81 109 ASP A CA 1
ATOM 872 C C . ASP A 1 109 ? 3.546 -7.696 3.614 1.00 89.81 109 ASP A C 1
ATOM 874 O O . ASP A 1 109 ? 4.551 -7.912 2.936 1.00 89.81 109 ASP A O 1
ATOM 878 N N . ALA A 1 110 ? 3.456 -6.596 4.372 1.00 89.38 110 ALA A N 1
ATOM 879 C CA . ALA A 1 110 ? 4.564 -5.650 4.514 1.00 89.38 110 ALA A CA 1
ATOM 880 C C . ALA A 1 110 ? 5.797 -6.289 5.176 1.00 89.38 110 ALA A C 1
ATOM 882 O O . ALA A 1 110 ? 6.917 -6.043 4.731 1.00 89.38 110 ALA A O 1
ATOM 883 N N . LEU A 1 111 ? 5.598 -7.118 6.207 1.00 87.62 111 LEU A N 1
ATOM 884 C CA . LEU A 1 111 ? 6.677 -7.830 6.905 1.00 87.62 111 LEU A CA 1
ATOM 885 C C . LEU A 1 111 ? 7.296 -8.944 6.056 1.00 87.62 111 LEU A C 1
ATOM 887 O O . LEU A 1 111 ? 8.495 -9.181 6.151 1.00 87.62 111 LEU A O 1
ATOM 891 N N . ALA A 1 112 ? 6.513 -9.600 5.200 1.00 87.88 112 ALA A N 1
ATOM 892 C CA . ALA A 1 112 ? 7.030 -10.586 4.255 1.00 87.88 112 ALA A CA 1
ATOM 893 C C . ALA A 1 112 ? 7.981 -9.950 3.224 1.00 87.88 112 ALA A C 1
ATOM 895 O O . AL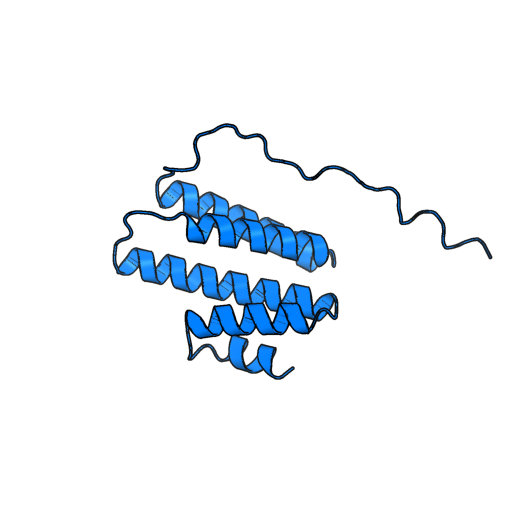A A 1 112 ? 8.906 -10.604 2.752 1.00 87.88 112 ALA A O 1
ATOM 896 N N . LEU A 1 113 ? 7.766 -8.671 2.894 1.00 85.62 113 LEU A N 1
ATOM 897 C CA . LEU A 1 113 ? 8.628 -7.898 1.996 1.00 85.62 113 LEU A CA 1
ATOM 898 C C . LEU A 1 113 ? 9.820 -7.258 2.720 1.00 85.62 113 LEU A C 1
ATOM 900 O O . LEU A 1 113 ? 10.903 -7.165 2.151 1.00 85.62 113 LEU A O 1
ATOM 904 N N . ASN A 1 114 ? 9.620 -6.786 3.952 1.00 81.12 114 ASN A N 1
ATOM 905 C CA . ASN A 1 114 ? 10.669 -6.219 4.794 1.00 81.12 114 ASN A CA 1
ATOM 906 C C . ASN A 1 114 ? 10.393 -6.546 6.271 1.00 81.12 114 ASN A C 1
ATOM 908 O O . ASN A 1 114 ? 9.656 -5.830 6.958 1.00 81.12 114 ASN A O 1
ATOM 912 N N . GLY A 1 115 ? 11.011 -7.627 6.751 1.00 75.31 115 GLY A N 1
ATOM 913 C CA . GLY A 1 115 ? 10.792 -8.170 8.096 1.00 75.31 115 GLY A CA 1
ATOM 914 C C . GLY A 1 115 ? 11.271 -7.273 9.238 1.00 75.31 115 GLY A C 1
ATOM 915 O O . GLY A 1 115 ? 10.812 -7.431 10.366 1.00 75.31 115 GLY A O 1
ATOM 916 N N . GLU A 1 116 ? 12.138 -6.299 8.954 1.00 74.81 116 GLU A N 1
ATOM 917 C CA . GLU A 1 116 ? 12.678 -5.359 9.945 1.00 74.81 116 GLU A CA 1
ATOM 918 C C . GLU A 1 116 ? 11.894 -4.037 9.997 1.00 74.81 116 GLU A C 1
ATOM 920 O O . GLU A 1 116 ? 12.265 -3.100 10.710 1.00 74.81 116 GLU A O 1
ATOM 925 N N . ASN A 1 117 ? 10.781 -3.921 9.263 1.00 75.31 117 ASN A N 1
ATOM 926 C CA . ASN A 1 117 ? 10.014 -2.684 9.242 1.00 75.31 117 ASN A CA 1
ATOM 927 C C . ASN A 1 117 ? 9.288 -2.433 10.579 1.00 75.31 117 ASN A C 1
ATOM 929 O O . ASN A 1 117 ? 8.196 -2.944 10.837 1.00 75.31 117 ASN A O 1
ATOM 933 N N . VAL A 1 118 ? 9.867 -1.554 11.402 1.00 75.62 118 VAL A N 1
ATOM 934 C CA . VAL A 1 118 ? 9.356 -1.175 12.733 1.00 75.62 118 VAL A CA 1
ATOM 935 C C . VAL A 1 118 ? 7.905 -0.672 12.691 1.00 75.62 118 VAL A C 1
ATOM 937 O O . VAL A 1 118 ? 7.122 -0.964 13.594 1.00 75.62 118 VAL A O 1
ATOM 940 N N . LYS A 1 119 ? 7.499 0.039 11.627 1.00 74.81 119 LYS A N 1
ATOM 941 C CA . LYS A 1 119 ? 6.117 0.536 11.489 1.00 74.81 119 LYS A CA 1
ATOM 942 C C . LYS A 1 119 ? 5.128 -0.601 11.235 1.00 74.81 119 LYS A C 1
ATOM 944 O O . LYS A 1 119 ? 4.007 -0.528 11.733 1.00 74.81 119 LYS A O 1
ATOM 949 N N . ALA A 1 120 ? 5.529 -1.628 10.484 1.00 67.44 120 ALA A N 1
ATOM 950 C CA . ALA A 1 120 ? 4.690 -2.795 10.222 1.00 67.44 120 ALA A CA 1
ATOM 951 C C . ALA A 1 120 ? 4.519 -3.644 11.489 1.00 67.44 120 ALA A C 1
ATOM 953 O O . ALA A 1 120 ? 3.403 -4.045 11.812 1.00 67.44 120 ALA A O 1
ATOM 954 N N . LEU A 1 121 ? 5.597 -3.833 12.259 1.00 74.94 121 LEU A N 1
ATOM 955 C CA . LEU A 1 121 ? 5.542 -4.515 13.555 1.00 74.94 121 LEU A CA 1
ATOM 956 C C . LEU A 1 121 ? 4.616 -3.792 14.541 1.00 74.94 121 LEU A C 1
ATOM 958 O O . LEU A 1 121 ? 3.772 -4.434 15.163 1.00 74.94 121 LEU A O 1
ATOM 962 N N . TYR A 1 122 ? 4.736 -2.465 14.643 1.00 78.31 122 TYR A N 1
ATOM 963 C CA . TYR A 1 122 ? 3.898 -1.660 15.532 1.00 78.31 122 TYR A CA 1
ATOM 964 C C . TYR A 1 122 ? 2.415 -1.723 15.145 1.00 78.31 122 TYR A C 1
ATOM 966 O O . TYR A 1 122 ? 1.567 -1.965 15.997 1.00 78.31 122 TYR A O 1
ATOM 974 N N . ARG A 1 123 ? 2.095 -1.572 13.852 1.00 74.56 123 ARG A N 1
ATOM 975 C CA . ARG A 1 123 ? 0.709 -1.602 13.350 1.00 74.56 123 ARG A CA 1
ATOM 976 C C . ARG A 1 123 ? 0.053 -2.983 13.405 1.00 74.56 123 ARG A C 1
ATOM 978 O O . ARG A 1 123 ? -1.161 -3.056 13.321 1.00 74.56 123 ARG A O 1
ATOM 985 N N . ARG A 1 124 ? 0.826 -4.067 13.520 1.00 71.69 124 ARG A N 1
ATOM 986 C CA . ARG A 1 124 ? 0.291 -5.425 13.719 1.00 71.69 124 ARG A CA 1
ATOM 987 C C . ARG A 1 124 ? -0.160 -5.674 15.161 1.00 71.69 124 ARG A C 1
ATOM 989 O O . ARG A 1 124 ? -1.020 -6.513 15.386 1.00 71.69 124 ARG A O 1
ATOM 996 N N . ALA A 1 125 ? 0.481 -5.017 16.125 1.00 66.81 125 ALA A N 1
ATOM 997 C CA . ALA A 1 125 ? 0.212 -5.204 17.549 1.00 66.81 125 ALA A CA 1
ATOM 998 C C . ALA A 1 125 ? -0.846 -4.234 18.109 1.00 66.81 125 ALA A C 1
ATOM 1000 O O . ALA A 1 125 ? -1.236 -4.394 19.265 1.00 66.81 125 ALA A O 1
ATOM 1001 N N . ALA A 1 126 ? -1.248 -3.231 17.320 1.00 56.19 126 ALA A N 1
ATOM 1002 C CA . ALA A 1 126 ? -2.233 -2.204 17.659 1.00 56.19 126 ALA A CA 1
ATOM 1003 C C . ALA A 1 126 ? -3.626 -2.589 17.155 1.00 56.19 126 ALA A C 1
ATOM 1005 O O . ALA A 1 126 ? -4.588 -2.338 17.909 1.00 56.19 126 ALA A O 1
#

Sequence (126 aa):
EAKQAQAEKAGNEDEEDNDDHDTRRLPKKRRMEIVMKNKEEANELFKDGNYKFAAARYTKALGHCGKFIDLSPDDQEEVTAMKVTLNLNLALSYSKMENWDQALRVCNDALALNGENVKALYRRAA

Secondary structure (DSSP, 8-state):
---SSSSS------------S-GGG--HHHHHHHHHHHHHHHHHHHHTT-HHHHHHHHHHHHHHHTT--S--HHHHHHHHHHHHHHHHHHHHHHHHTT-HHHHHHHHHHHHHH-TT-HHHHHHHH-

Foldseek 3Di:
DPPDDPPPPPPDDPPPVVPPPPLLDDDLVVLVVQLVVLQVVLVVCVVVVNLVVSLVSLVVSLVSLVRDDDDDPVRVVVSLVSLLVSLLSNLVSCVSVVNLVSSLVSLVVSCVSPVPPPSSVVSNVD

Mean predicted aligned error: 9.87 Å

Solvent-accessible surface area (backbone atoms only — not comparable to full-atom values): 7216 Å² total; per-residue (Å²): 140,85,91,84,86,81,86,86,80,76,90,71,68,84,75,70,76,79,64,91,56,81,70,80,76,59,57,68,70,63,46,49,51,53,29,50,52,30,44,51,53,17,50,52,30,42,73,73,66,39,30,70,62,14,33,52,30,28,51,52,21,49,55,51,66,70,56,71,70,93,66,52,75,70,54,45,51,54,53,47,55,50,46,36,53,41,25,49,55,30,18,52,25,26,51,76,68,70,34,55,72,61,15,39,52,31,21,50,55,22,33,76,77,39,75,81,43,64,68,35,57,51,62,55,76,107

Radius of gyration: 16.52 Å; Cα contacts (8 Å, |Δi|>4): 118; chains: 1; bounding box: 55×24×41 Å

Organism: NCBI:txid265537

InterPro domains:
  IPR011990 Tetratricopeptide-like helical domain superfamily [G3DSA:1.25.40.10] (22-126)
  IPR011990 Tetratricopeptide-like helical domain superfamily [SSF48452] (36-125)
  IPR019734 Tetratricopeptide repeat [SM00028] (42-75)
  IPR019734 Tetratricopeptide repeat [SM00028] (84-117)
  IPR050754 Peptidyl-prolyl cis-trans isomerase FKBP4/5/8-like [PTHR46512] (22-125)

pLDDT: mean 79.65, std 18.76, range [34.06, 95.88]